Protein AF-A0A958JBW5-F1 (afdb_monomer_lite)

Secondary structure (DSSP, 8-state):
------------------------------TTHHHHHHHBTS--EE--SS-TTSHHHHHHHHHHHH-HHHHHHHHHH---SEEEEE--TTS--EEEEEETTTTEEEEEEEETTEEEEEEEEEPPHHHHHHHHHHHHHGGGSSSSTTSSS--------------------HHHHHHTTS--

Foldseek 3Di:
DDDDDDDDPDDDDDPDDDPPPPPVPPPPPPPCPVLLVVQEPPAWAFDDPVDCPDSQNVNLVVLLVLEVVSVVCCVVPPAAGTKHWYDDPPAFIWIWGHRLVVQWIWIWGDDPSYTDIDDGDGHDPVSSVVSVVNSVVVVVVVPPPPPDDDPDDDDDDDPDDDDPDPPDDVVVVVVVVVPD

Radius of gyration: 31.55 Å; chains: 1; bounding box: 123×56×62 Å

pLDDT: mean 79.8, std 17.66, range [46.41, 98.56]

Structure (mmCIF, N/CA/C/O backbone):
data_AF-A0A958JBW5-F1
#
_entry.id   AF-A0A958JBW5-F1
#
loop_
_atom_site.group_PDB
_atom_site.id
_atom_site.type_symbol
_atom_site.label_atom_id
_atom_site.label_alt_id
_atom_site.label_comp_id
_atom_site.label_asym_id
_atom_site.label_entity_id
_atom_site.label_seq_id
_atom_site.pdbx_PDB_ins_code
_atom_site.Cartn_x
_atom_site.Cartn_y
_atom_site.Cartn_z
_atom_site.occupancy
_atom_site.B_iso_or_equiv
_atom_site.auth_seq_id
_atom_site.auth_comp_id
_atom_site.auth_asym_id
_atom_site.auth_atom_id
_atom_site.pdbx_PDB_model_num
ATOM 1 N N . MET A 1 1 ? 62.680 -29.803 -23.300 1.00 54.91 1 MET A N 1
ATOM 2 C CA . MET A 1 1 ? 61.863 -28.978 -24.216 1.00 54.91 1 MET A CA 1
ATOM 3 C C . MET A 1 1 ? 61.474 -27.707 -23.456 1.00 54.91 1 MET A C 1
ATOM 5 O O . MET A 1 1 ? 60.750 -27.812 -22.479 1.00 54.91 1 MET A O 1
ATOM 9 N N . LYS A 1 2 ? 62.086 -26.550 -23.757 1.00 46.41 2 LYS A N 1
ATOM 10 C CA . LYS A 1 2 ? 61.931 -25.299 -22.979 1.00 46.41 2 LYS A CA 1
ATOM 11 C C . LYS A 1 2 ? 60.905 -24.385 -23.664 1.00 46.41 2 LYS A C 1
ATOM 13 O O . LYS A 1 2 ? 61.197 -23.859 -24.734 1.00 46.41 2 LYS A O 1
ATOM 18 N N . LEU A 1 3 ? 59.734 -24.196 -23.056 1.00 53.53 3 LEU A N 1
ATOM 19 C CA . LEU A 1 3 ? 58.706 -23.252 -23.511 1.00 53.53 3 LEU A CA 1
ATOM 20 C C . LEU A 1 3 ? 59.053 -21.838 -23.022 1.00 53.53 3 LEU A C 1
ATOM 22 O O . LEU A 1 3 ? 59.038 -21.565 -21.825 1.00 53.53 3 LEU A O 1
ATOM 26 N N . LYS A 1 4 ? 59.405 -20.943 -23.953 1.00 59.44 4 LYS A N 1
ATOM 27 C CA . LYS A 1 4 ? 59.606 -19.511 -23.689 1.00 59.44 4 LYS A CA 1
ATOM 28 C C . LYS A 1 4 ? 58.268 -18.782 -23.846 1.00 59.44 4 LYS A C 1
ATOM 30 O O . LYS A 1 4 ? 57.837 -18.549 -24.971 1.00 59.44 4 LYS A O 1
ATOM 35 N N . PHE A 1 5 ? 57.640 -18.400 -22.735 1.00 58.84 5 PHE A N 1
ATOM 36 C CA . PHE A 1 5 ? 56.523 -17.452 -22.730 1.00 58.84 5 PHE A CA 1
ATOM 37 C C . PHE A 1 5 ? 57.076 -16.038 -22.943 1.00 58.84 5 PHE A C 1
ATOM 39 O O . PHE A 1 5 ? 57.807 -15.513 -22.104 1.00 58.84 5 PHE A O 1
ATOM 46 N N . LYS A 1 6 ? 56.778 -15.433 -24.095 1.00 58.75 6 LYS A N 1
ATOM 47 C CA . LYS A 1 6 ? 57.037 -14.011 -24.342 1.00 58.75 6 LYS A CA 1
ATOM 48 C C . LYS A 1 6 ? 55.874 -13.214 -23.748 1.00 58.75 6 LYS A C 1
ATOM 50 O O . LYS A 1 6 ? 54.777 -13.255 -24.295 1.00 58.75 6 LYS A O 1
ATOM 55 N N . SER A 1 7 ? 56.120 -12.503 -22.647 1.00 54.28 7 SER A N 1
ATOM 56 C CA . SER A 1 7 ? 55.223 -11.454 -22.151 1.00 54.28 7 SER A CA 1
ATOM 57 C C . SER A 1 7 ? 55.087 -10.365 -23.210 1.00 54.28 7 SER A C 1
ATOM 59 O O . SER A 1 7 ? 56.045 -9.642 -23.480 1.00 54.28 7 SER A O 1
ATOM 61 N N . PHE A 1 8 ? 53.903 -10.243 -23.804 1.00 59.06 8 PHE A N 1
ATOM 62 C CA . PHE A 1 8 ? 53.520 -9.059 -24.562 1.00 59.06 8 PHE A CA 1
ATOM 63 C C . PHE A 1 8 ? 52.922 -8.046 -23.588 1.00 59.06 8 PHE A C 1
ATOM 65 O O . PHE A 1 8 ? 51.779 -8.151 -23.158 1.00 59.06 8 PHE A O 1
ATOM 72 N N . LEU A 1 9 ? 53.768 -7.096 -23.203 1.00 56.81 9 LEU A N 1
ATOM 73 C CA . LEU A 1 9 ? 53.433 -5.911 -22.433 1.00 56.81 9 LEU A CA 1
ATOM 74 C C . LEU A 1 9 ? 52.812 -4.896 -23.408 1.00 56.81 9 LEU A C 1
ATOM 76 O O . LEU A 1 9 ? 53.531 -4.176 -24.098 1.00 56.81 9 LEU A O 1
ATOM 80 N N . THR A 1 10 ? 51.489 -4.882 -23.546 1.00 66.94 10 THR A N 1
ATOM 81 C CA . THR A 1 10 ? 50.796 -3.836 -24.314 1.00 66.94 10 THR A CA 1
ATOM 82 C C . THR A 1 10 ? 50.635 -2.584 -23.451 1.00 66.94 10 THR A C 1
ATOM 84 O O . THR A 1 10 ? 50.063 -2.685 -22.363 1.00 66.94 10 THR A O 1
ATOM 87 N N . PRO A 1 11 ? 51.123 -1.410 -23.896 1.00 59.97 11 PRO A N 1
ATOM 88 C CA . PRO A 1 11 ? 50.956 -0.174 -23.156 1.00 59.97 11 PRO A CA 1
ATOM 89 C C . PRO A 1 11 ? 49.497 0.286 -23.173 1.00 59.97 11 PRO A C 1
ATOM 91 O O . PRO A 1 11 ? 48.836 0.348 -24.209 1.00 59.97 11 PRO A O 1
ATOM 94 N N . LEU A 1 12 ? 49.054 0.626 -21.969 1.00 56.66 12 LEU A N 1
ATOM 95 C CA . LEU A 1 12 ? 47.909 1.450 -21.623 1.00 56.66 12 LEU A CA 1
ATOM 96 C C . LEU A 1 12 ? 47.858 2.696 -22.531 1.00 56.66 12 LEU A C 1
ATOM 98 O O . LEU A 1 12 ? 48.711 3.575 -22.419 1.00 56.66 12 LEU A O 1
ATOM 102 N N . ILE A 1 13 ? 46.858 2.798 -23.407 1.00 61.09 13 ILE A N 1
ATOM 103 C CA . ILE A 1 13 ? 46.500 4.070 -24.044 1.00 61.09 13 ILE A CA 1
ATOM 104 C C . ILE A 1 13 ? 45.198 4.544 -23.398 1.00 61.09 13 ILE A C 1
ATOM 106 O O . ILE A 1 13 ? 44.103 4.102 -23.735 1.00 61.09 13 ILE A O 1
ATOM 110 N N . PHE A 1 14 ? 45.366 5.434 -22.418 1.00 56.59 14 PHE A N 1
ATOM 111 C CA . PHE A 1 14 ? 44.334 6.322 -21.897 1.00 56.59 14 PHE A CA 1
ATOM 112 C C . PHE A 1 14 ? 43.914 7.281 -23.020 1.00 56.59 14 PHE A C 1
ATOM 114 O O . PHE A 1 14 ? 44.632 8.231 -23.324 1.00 56.59 14 PHE A O 1
ATOM 121 N N . ILE A 1 15 ? 42.748 7.056 -23.624 1.00 65.38 15 ILE A N 1
ATOM 122 C CA . ILE A 1 15 ? 42.020 8.113 -24.335 1.00 65.38 15 ILE A CA 1
ATOM 123 C C . ILE A 1 15 ? 40.894 8.557 -23.410 1.00 65.38 15 ILE A C 1
ATOM 125 O O . ILE A 1 15 ? 39.786 8.033 -23.411 1.00 65.38 15 ILE A O 1
ATOM 129 N N . SER A 1 16 ? 41.237 9.518 -22.561 1.00 66.62 16 SER A N 1
ATOM 130 C CA . SER A 1 16 ? 40.304 10.370 -21.843 1.00 66.62 16 SER A CA 1
ATOM 131 C C . SER A 1 16 ? 39.907 11.519 -22.770 1.00 66.62 16 SER A C 1
ATOM 133 O O . SER A 1 16 ? 40.630 12.512 -22.853 1.00 66.62 16 SER A O 1
ATOM 135 N N . LEU A 1 17 ? 38.777 11.394 -23.473 1.00 58.41 17 LEU A N 1
ATOM 136 C CA . LEU A 1 17 ? 38.099 12.548 -24.063 1.00 58.41 17 LEU A CA 1
ATOM 137 C C . LEU A 1 17 ? 36.720 12.706 -23.430 1.00 58.41 17 LEU A C 1
ATOM 139 O O . LEU A 1 17 ? 35.855 11.835 -23.498 1.00 58.41 17 LEU A O 1
ATOM 143 N N . ALA A 1 18 ? 36.592 13.851 -22.776 1.00 60.03 18 ALA A N 1
ATOM 144 C CA . ALA A 1 18 ? 35.437 14.350 -22.076 1.00 60.03 18 ALA A CA 1
ATOM 145 C C . ALA A 1 18 ? 34.218 14.494 -22.995 1.00 60.03 18 ALA A C 1
ATOM 147 O O . ALA A 1 18 ? 34.224 15.296 -23.922 1.00 60.03 18 ALA A O 1
ATOM 148 N N . PHE A 1 19 ? 33.132 13.827 -22.621 1.00 53.81 19 PHE A N 1
ATOM 149 C CA . PHE A 1 19 ? 31.793 14.391 -22.740 1.00 53.81 19 PHE A CA 1
ATOM 150 C C . PHE A 1 19 ? 31.155 14.319 -21.360 1.00 53.81 19 PHE A C 1
ATOM 152 O O . PHE A 1 19 ? 30.298 13.489 -21.074 1.00 53.81 19 PHE A O 1
ATOM 159 N N . SER A 1 20 ? 31.621 15.209 -20.481 1.00 56.38 20 SER A N 1
ATOM 160 C CA . SER A 1 20 ? 30.919 15.555 -19.247 1.00 56.38 20 SER A CA 1
ATOM 161 C C . SER A 1 20 ? 29.698 16.404 -19.614 1.00 56.38 20 SER A C 1
ATOM 163 O O . SER A 1 20 ? 29.588 17.570 -19.251 1.00 56.38 20 SER A O 1
ATOM 165 N N . SER A 1 21 ? 28.772 15.823 -20.377 1.00 49.22 21 SER A N 1
ATOM 166 C CA . SER A 1 21 ? 27.389 16.273 -20.386 1.00 49.22 21 SER A CA 1
ATOM 167 C C . SER A 1 21 ? 26.792 15.782 -19.077 1.00 49.22 21 SER A C 1
ATOM 169 O O . SER A 1 21 ? 26.107 14.764 -19.031 1.00 49.22 21 SER A O 1
ATOM 171 N N . CYS A 1 22 ? 27.084 16.506 -17.995 1.00 51.97 22 CYS A N 1
ATOM 172 C CA . CYS A 1 22 ? 26.227 16.501 -16.823 1.00 51.97 22 CYS A CA 1
ATOM 173 C C . CYS A 1 22 ? 24.894 17.088 -17.286 1.00 51.97 22 CYS A C 1
ATOM 175 O O . CYS A 1 22 ?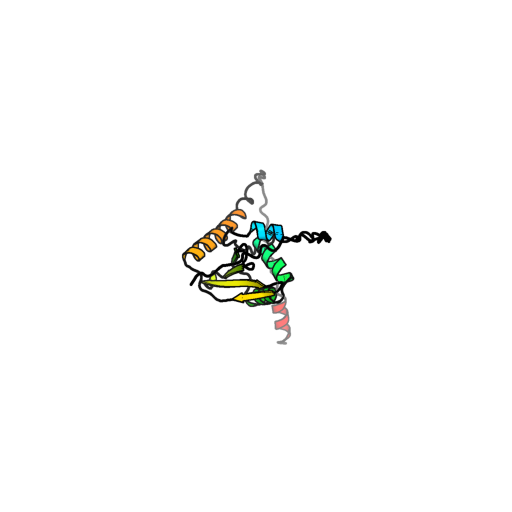 24.635 18.280 -17.143 1.00 51.97 22 CYS A O 1
ATOM 177 N N . SER A 1 23 ? 24.074 16.253 -17.922 1.00 51.84 23 SER A N 1
ATOM 178 C CA . SER A 1 23 ? 22.646 16.479 -17.956 1.00 51.84 23 SER A CA 1
ATOM 179 C C . SER A 1 23 ? 22.251 16.406 -16.490 1.00 51.84 23 SER A C 1
ATOM 181 O O . SER A 1 23 ? 22.160 15.325 -15.910 1.00 51.84 23 SER A O 1
ATOM 183 N N . VAL A 1 24 ? 22.177 17.574 -15.850 1.00 55.00 24 VAL A N 1
ATOM 184 C CA . VAL A 1 24 ? 21.449 17.739 -14.601 1.00 55.00 24 VAL A CA 1
ATOM 185 C C . VAL A 1 24 ? 20.029 17.373 -14.983 1.00 55.00 24 VAL A C 1
ATOM 187 O O . VAL A 1 24 ? 19.263 18.195 -15.480 1.00 55.00 24 VAL A O 1
ATOM 190 N N . SER A 1 25 ? 19.735 16.079 -14.887 1.00 53.06 25 SER A N 1
ATOM 191 C CA . SER A 1 25 ? 18.382 15.583 -14.901 1.00 53.06 25 SER A CA 1
ATOM 192 C C . SER A 1 25 ? 17.733 16.316 -13.747 1.00 53.06 25 SER A C 1
ATOM 194 O O . SER A 1 25 ? 18.030 16.033 -12.586 1.00 53.06 25 SER A O 1
ATOM 196 N N . ASN A 1 26 ? 16.915 17.314 -14.071 1.00 49.69 26 ASN A N 1
ATOM 197 C CA . ASN A 1 26 ? 15.936 17.853 -13.152 1.00 49.69 26 ASN A CA 1
ATOM 198 C C . ASN A 1 26 ? 14.969 16.699 -12.882 1.00 49.69 26 ASN A C 1
ATOM 200 O O . ASN A 1 26 ? 13.896 16.628 -13.471 1.00 49.69 26 ASN A O 1
ATOM 204 N N . SER A 1 27 ? 15.386 15.734 -12.058 1.00 56.97 27 SER A N 1
ATOM 205 C CA . SER A 1 27 ? 14.450 14.849 -11.399 1.00 56.97 27 SER A CA 1
ATOM 206 C C . SER A 1 27 ? 13.638 15.785 -10.529 1.00 56.97 27 SER A C 1
ATOM 208 O O . SER A 1 27 ? 14.122 16.238 -9.486 1.00 56.97 27 SER A O 1
ATOM 210 N N . GLU A 1 28 ? 12.464 16.173 -11.022 1.00 62.75 28 GLU A N 1
ATOM 211 C CA . GLU A 1 28 ? 11.493 16.868 -10.201 1.00 62.75 28 GLU A CA 1
ATOM 212 C C . GLU A 1 28 ? 11.395 16.081 -8.894 1.00 62.75 28 GLU A C 1
ATOM 214 O O . GLU A 1 28 ? 11.244 14.853 -8.941 1.00 62.75 28 GLU A O 1
ATOM 219 N N . PRO A 1 29 ? 11.611 16.736 -7.741 1.00 60.62 29 PRO A N 1
ATOM 220 C CA . PRO A 1 29 ? 11.600 16.053 -6.465 1.00 60.62 29 PRO A CA 1
ATOM 221 C C . PRO A 1 29 ? 10.257 15.351 -6.358 1.00 60.62 29 PRO A C 1
ATOM 223 O O . PRO A 1 29 ? 9.223 16.009 -6.276 1.00 60.62 29 PRO A O 1
ATOM 226 N N . ASN A 1 30 ? 10.276 14.018 -6.440 1.00 65.38 30 ASN A N 1
ATOM 227 C CA . ASN A 1 30 ? 9.062 13.226 -6.402 1.00 65.38 30 ASN A CA 1
ATOM 228 C C . ASN A 1 30 ? 8.399 13.529 -5.054 1.00 65.38 30 ASN A C 1
ATOM 230 O O . ASN A 1 30 ? 8.941 13.124 -4.025 1.00 65.38 30 ASN A O 1
ATOM 234 N N . PRO A 1 31 ? 7.247 14.221 -5.015 1.00 64.12 31 PRO A N 1
ATOM 235 C CA . PRO A 1 31 ? 6.627 14.619 -3.753 1.00 64.12 31 PRO A CA 1
ATOM 236 C C . PRO A 1 31 ? 6.190 13.404 -2.913 1.00 64.12 31 PRO A C 1
ATOM 238 O O . PRO A 1 31 ? 5.783 13.562 -1.760 1.00 64.12 31 PRO A O 1
ATOM 241 N N . ASN A 1 32 ? 6.275 12.189 -3.475 1.00 67.38 32 ASN A N 1
ATOM 242 C CA . ASN A 1 32 ? 6.005 10.932 -2.789 1.00 67.38 32 ASN A CA 1
ATOM 243 C C . ASN A 1 32 ? 7.229 10.306 -2.115 1.00 67.38 32 ASN A C 1
ATOM 245 O O . ASN A 1 32 ? 7.013 9.447 -1.259 1.00 67.38 32 ASN A O 1
ATOM 249 N N . SER A 1 33 ? 8.467 10.709 -2.441 1.00 74.00 33 SER A N 1
ATOM 250 C CA . SER A 1 33 ? 9.658 10.098 -1.824 1.00 74.00 33 SER A CA 1
ATOM 251 C C . SER A 1 33 ? 9.585 10.216 -0.304 1.00 74.00 33 SER A C 1
ATOM 253 O O . SER A 1 33 ? 9.655 9.218 0.399 1.00 74.00 33 SER A O 1
ATOM 255 N N . GLY A 1 34 ? 9.222 11.397 0.202 1.00 88.31 34 GLY A N 1
ATOM 256 C CA . GLY A 1 34 ? 9.107 11.628 1.639 1.00 88.31 34 GLY A CA 1
ATOM 257 C C . GLY A 1 34 ? 8.026 10.809 2.359 1.00 88.31 34 GLY A C 1
ATOM 258 O O . GLY A 1 34 ? 8.129 10.650 3.571 1.00 88.31 34 GLY A O 1
ATOM 259 N N . LEU A 1 35 ? 6.985 10.306 1.679 1.00 91.06 35 LEU A N 1
ATOM 260 C CA . LEU A 1 35 ? 5.994 9.411 2.304 1.00 91.06 35 LEU A CA 1
ATOM 261 C C . LEU A 1 35 ? 6.481 7.964 2.308 1.00 91.06 35 LEU A C 1
ATOM 263 O O . LEU A 1 35 ? 6.386 7.293 3.334 1.00 91.06 35 LEU A O 1
ATOM 267 N N . ILE A 1 36 ? 7.014 7.506 1.175 1.00 93.44 36 ILE A N 1
ATOM 268 C CA . ILE A 1 36 ? 7.555 6.153 1.033 1.00 93.44 36 ILE A CA 1
ATOM 269 C C . ILE A 1 36 ? 8.728 5.966 1.998 1.00 93.44 36 ILE A C 1
ATOM 271 O O . ILE A 1 36 ? 8.714 5.017 2.774 1.00 93.44 36 ILE A O 1
ATOM 275 N N . ASP A 1 37 ? 9.660 6.920 2.049 1.00 91.81 37 ASP A N 1
ATOM 276 C CA . ASP A 1 37 ? 10.820 6.900 2.949 1.00 91.81 37 ASP A CA 1
ATOM 277 C C . ASP A 1 37 ? 10.415 6.838 4.427 1.00 91.81 37 ASP A C 1
ATOM 279 O O . ASP A 1 37 ? 11.096 6.214 5.238 1.00 91.81 37 ASP A O 1
ATOM 283 N N . LYS A 1 38 ? 9.290 7.469 4.790 1.00 92.56 38 LYS A N 1
ATOM 284 C CA . LYS A 1 38 ? 8.762 7.431 6.160 1.00 92.56 38 LYS A CA 1
ATOM 285 C C . LYS A 1 38 ? 8.136 6.089 6.506 1.00 92.56 38 LYS A C 1
ATOM 287 O O . LYS A 1 38 ? 8.254 5.670 7.647 1.00 92.56 38 LYS A O 1
ATOM 292 N N . LEU A 1 39 ? 7.443 5.452 5.565 1.00 94.56 39 LEU A N 1
ATOM 293 C CA . LEU A 1 39 ? 6.709 4.205 5.804 1.00 94.56 39 LEU A CA 1
ATOM 294 C C . LEU A 1 39 ? 7.581 2.959 5.618 1.00 94.56 39 LEU A C 1
ATOM 296 O O . LEU A 1 39 ? 7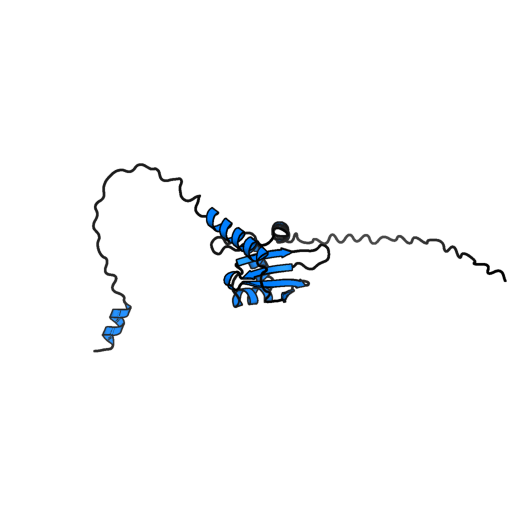.316 1.917 6.219 1.00 94.56 39 LEU A O 1
ATOM 300 N N . LYS A 1 40 ? 8.630 3.063 4.803 1.00 94.94 40 LYS A N 1
ATOM 301 C CA . LYS A 1 40 ? 9.568 1.981 4.523 1.00 94.94 40 LYS A CA 1
ATOM 302 C C . LYS A 1 40 ? 10.188 1.449 5.812 1.00 94.94 40 LYS A C 1
ATOM 304 O O . LYS A 1 40 ? 10.762 2.192 6.604 1.00 94.94 40 LYS A O 1
ATOM 309 N N . GLY A 1 41 ? 10.097 0.135 6.006 1.00 92.75 41 GLY A N 1
ATOM 310 C CA . GLY A 1 41 ? 10.728 -0.553 7.135 1.00 92.75 41 GLY A CA 1
ATOM 311 C C . GLY A 1 41 ? 10.075 -0.317 8.503 1.00 92.75 41 GLY A C 1
ATOM 312 O O . GLY A 1 41 ? 10.567 -0.851 9.494 1.00 92.75 41 GLY A O 1
ATOM 313 N N . GLN A 1 42 ? 8.959 0.417 8.589 1.00 94.25 42 GLN A N 1
ATOM 314 C CA . GLN A 1 42 ? 8.201 0.546 9.844 1.00 94.25 42 GLN A CA 1
ATOM 315 C C . GLN A 1 42 ? 7.433 -0.736 10.207 1.00 94.25 42 GLN A C 1
ATOM 317 O O . GLN A 1 42 ? 7.031 -0.945 11.353 1.00 94.25 42 GLN A O 1
ATOM 322 N N . GLY A 1 43 ? 7.271 -1.639 9.243 1.00 95.00 43 GLY A N 1
ATOM 323 C CA . GLY A 1 43 ? 6.373 -2.776 9.348 1.00 95.00 43 GLY A CA 1
ATOM 324 C C . GLY A 1 43 ? 4.956 -2.418 8.896 1.00 95.00 43 GLY A C 1
ATOM 325 O O . GLY A 1 43 ? 4.768 -1.434 8.177 1.00 95.00 43 GLY A O 1
ATOM 326 N N . PRO A 1 44 ? 3.945 -3.203 9.301 1.00 96.12 44 PRO A N 1
ATOM 327 C CA . PRO A 1 44 ? 2.561 -2.909 8.958 1.00 96.12 44 PRO A CA 1
ATOM 328 C C . PRO A 1 44 ? 2.051 -1.636 9.638 1.00 96.12 44 PRO A C 1
ATOM 330 O O . PRO A 1 44 ? 1.996 -1.558 10.860 1.00 96.12 44 PRO A O 1
ATOM 333 N N . VAL A 1 45 ? 1.615 -0.670 8.838 1.00 95.81 45 VAL A N 1
ATOM 334 C CA . VAL A 1 45 ? 1.020 0.599 9.256 1.00 95.81 45 VAL A CA 1
ATOM 335 C C . VAL A 1 45 ? -0.472 0.568 8.943 1.00 95.81 45 VAL A C 1
ATOM 337 O O . VAL A 1 45 ? -0.880 0.339 7.802 1.00 95.81 45 VAL A O 1
ATOM 340 N N . ALA A 1 46 ? -1.301 0.780 9.964 1.00 96.06 46 ALA A N 1
ATOM 341 C CA . ALA A 1 46 ? -2.753 0.716 9.832 1.00 96.06 46 ALA A CA 1
ATOM 342 C C . ALA A 1 46 ? -3.307 1.814 8.911 1.00 96.06 46 ALA A C 1
ATOM 344 O O . ALA A 1 46 ? -2.784 2.930 8.876 1.00 96.06 46 ALA A O 1
ATOM 345 N N . LEU A 1 47 ? -4.389 1.501 8.198 1.00 95.38 47 LEU A N 1
ATOM 346 C CA . LEU A 1 47 ? -5.233 2.493 7.535 1.00 95.38 47 LEU A CA 1
ATOM 347 C C . LEU A 1 47 ? -6.337 2.949 8.498 1.00 95.38 47 LEU A C 1
ATOM 349 O O . LEU A 1 47 ? -6.764 2.192 9.372 1.00 95.38 47 LEU A O 1
ATOM 353 N N . SER A 1 48 ? -6.809 4.184 8.341 1.00 93.06 48 SER A N 1
ATOM 354 C CA . SER A 1 48 ? -7.877 4.750 9.170 1.00 93.06 48 SER A CA 1
ATOM 355 C C . SER A 1 48 ? -9.025 5.223 8.298 1.00 93.06 48 SER A C 1
ATOM 357 O O . SER A 1 48 ? -8.833 6.056 7.422 1.00 93.06 48 SER A O 1
ATOM 359 N N . ALA A 1 49 ? -10.234 4.729 8.553 1.00 90.69 49 ALA A N 1
ATOM 360 C CA . ALA A 1 49 ? -11.432 5.267 7.909 1.00 90.69 49 ALA A CA 1
ATOM 361 C C . ALA A 1 49 ? -11.784 6.671 8.438 1.00 90.69 49 ALA A C 1
ATOM 363 O O . ALA A 1 49 ? -12.381 7.466 7.720 1.00 90.69 49 ALA A O 1
ATOM 364 N N . ASP A 1 50 ? -11.375 6.977 9.673 1.00 92.38 50 ASP A N 1
ATOM 365 C CA . ASP A 1 50 ? -11.765 8.196 10.387 1.00 92.38 50 ASP A CA 1
ATOM 366 C C . ASP A 1 50 ? -10.779 9.354 10.166 1.00 92.38 50 ASP A C 1
ATOM 368 O O . ASP A 1 50 ? -11.120 10.515 10.378 1.00 92.38 50 ASP A O 1
ATOM 372 N N . ASN A 1 51 ? -9.543 9.054 9.750 1.00 91.25 51 ASN A N 1
ATOM 373 C CA . ASN A 1 51 ? -8.505 10.056 9.517 1.00 91.25 51 ASN A CA 1
ATOM 374 C C . ASN A 1 51 ? -7.840 9.857 8.142 1.00 91.25 51 ASN A C 1
ATOM 376 O O . ASN A 1 51 ? -6.924 9.037 8.027 1.00 91.25 51 ASN A O 1
ATOM 380 N N . PRO A 1 52 ? -8.243 10.621 7.106 1.00 91.38 52 PRO A N 1
ATOM 381 C CA . PRO A 1 52 ? -7.680 10.490 5.763 1.00 91.38 52 PRO A CA 1
ATOM 382 C C . PRO A 1 52 ? -6.229 10.980 5.659 1.00 91.38 52 PRO A C 1
ATOM 384 O O . PRO A 1 52 ? -5.524 10.600 4.731 1.00 91.38 52 PRO A O 1
ATOM 387 N N . PHE A 1 53 ? -5.753 11.787 6.613 1.00 91.94 53 PHE A N 1
ATOM 388 C CA . PHE A 1 53 ? -4.437 12.431 6.547 1.00 91.94 53 PHE A CA 1
ATOM 389 C C . PHE A 1 53 ? -3.291 11.571 7.086 1.00 91.94 53 PHE A C 1
ATOM 391 O O . PHE A 1 53 ? -2.148 12.032 7.141 1.00 91.94 53 PHE A O 1
ATOM 398 N N . ILE A 1 54 ? -3.560 10.330 7.494 1.00 93.38 54 ILE A N 1
ATOM 399 C CA . ILE A 1 54 ? -2.485 9.429 7.901 1.00 93.38 54 ILE A CA 1
ATOM 400 C C . ILE A 1 54 ? -1.650 9.008 6.686 1.00 93.38 54 ILE A C 1
ATOM 402 O O . ILE A 1 54 ? -2.159 8.841 5.578 1.00 93.38 54 ILE A O 1
ATOM 406 N N . ALA A 1 55 ? -0.347 8.822 6.897 1.00 94.31 55 ALA A N 1
ATOM 407 C CA . ALA A 1 55 ? 0.600 8.583 5.809 1.00 94.31 55 ALA A CA 1
ATOM 408 C C . ALA A 1 55 ? 0.250 7.347 4.958 1.00 94.31 55 ALA A C 1
ATOM 410 O O . ALA A 1 55 ? 0.423 7.384 3.742 1.00 94.31 55 ALA A O 1
ATOM 411 N N . SER A 1 56 ? -0.267 6.279 5.575 1.00 96.00 56 SER A N 1
ATOM 412 C CA . SER A 1 56 ? -0.695 5.055 4.886 1.00 96.00 56 SER A CA 1
ATOM 413 C C . SER A 1 56 ? -1.888 5.288 3.954 1.00 96.00 56 SER A C 1
ATOM 415 O O . SER A 1 56 ? -1.855 4.842 2.810 1.00 96.00 56 SER A O 1
ATOM 417 N N . ASN A 1 57 ? -2.902 6.036 4.401 1.00 96.38 57 ASN A N 1
ATOM 418 C CA . ASN A 1 57 ? -4.042 6.427 3.570 1.00 96.38 57 ASN A CA 1
ATOM 419 C C . ASN A 1 57 ? -3.591 7.267 2.375 1.00 96.38 57 ASN A C 1
ATOM 421 O O . ASN A 1 57 ? -3.910 6.927 1.239 1.00 96.38 57 ASN A O 1
ATOM 425 N N . LEU A 1 58 ? -2.801 8.316 2.631 1.00 96.00 58 LEU A N 1
ATOM 426 C CA . LEU A 1 58 ? -2.294 9.204 1.584 1.00 96.00 58 LEU A CA 1
ATOM 427 C C . LEU A 1 58 ? -1.428 8.452 0.567 1.00 96.00 58 LEU A C 1
ATOM 429 O O . LEU A 1 58 ? -1.465 8.764 -0.621 1.00 96.00 58 LEU A O 1
ATOM 433 N N . LEU A 1 59 ? -0.644 7.462 1.009 1.00 96.19 59 LEU A N 1
ATOM 434 C CA . LEU A 1 59 ? 0.146 6.632 0.103 1.00 96.19 59 LEU A CA 1
ATOM 435 C C . LEU A 1 59 ? -0.756 5.773 -0.795 1.00 96.19 59 LEU A C 1
ATOM 437 O O . LEU A 1 59 ? -0.563 5.767 -2.010 1.00 96.19 59 LEU A O 1
ATOM 441 N N . VAL A 1 60 ? -1.739 5.074 -0.218 1.00 96.69 60 VAL A N 1
ATOM 442 C CA . VAL A 1 60 ? -2.658 4.211 -0.982 1.00 96.69 60 VAL A CA 1
ATOM 443 C C . VAL A 1 60 ? -3.490 5.022 -1.963 1.00 96.69 60 VAL A C 1
ATOM 445 O O . VAL A 1 60 ? -3.632 4.608 -3.111 1.00 96.69 60 VAL A O 1
ATOM 448 N N . GLU A 1 61 ? -4.002 6.177 -1.544 1.00 96.06 61 GLU A N 1
ATOM 449 C CA . GLU A 1 61 ? -4.758 7.087 -2.403 1.00 96.06 61 GLU A CA 1
ATOM 450 C C . G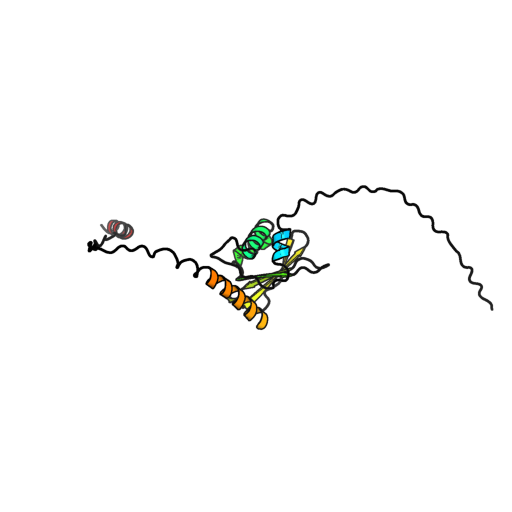LU A 1 61 ? -3.914 7.525 -3.604 1.00 96.06 61 GLU A C 1
ATOM 452 O O . GLU A 1 61 ? -4.292 7.271 -4.747 1.00 96.06 61 GLU A O 1
ATOM 457 N N . ARG A 1 62 ? -2.715 8.069 -3.364 1.00 94.62 62 ARG A N 1
ATOM 458 C CA . ARG A 1 62 ? -1.835 8.563 -4.434 1.00 94.62 62 ARG A CA 1
ATOM 459 C C . ARG A 1 62 ? -1.380 7.473 -5.394 1.00 94.62 62 ARG A C 1
ATOM 461 O O . ARG A 1 62 ? -1.337 7.699 -6.600 1.00 94.62 62 ARG A O 1
ATOM 468 N N . GLU A 1 63 ? -0.996 6.301 -4.892 1.00 95.25 63 GLU A N 1
ATOM 469 C CA . GLU A 1 63 ? -0.587 5.209 -5.781 1.00 95.25 63 GLU A CA 1
ATOM 470 C C . GLU A 1 63 ? -1.792 4.639 -6.548 1.00 95.25 63 GLU A C 1
ATOM 472 O O . GLU A 1 63 ? -1.635 4.211 -7.691 1.00 95.25 63 GLU A O 1
ATOM 477 N N . SER A 1 64 ? -3.003 4.691 -5.977 1.00 96.06 64 SER A N 1
ATOM 478 C CA . SER A 1 64 ? -4.236 4.322 -6.686 1.00 96.06 64 SER A CA 1
ATOM 479 C C . SER A 1 64 ? -4.593 5.339 -7.771 1.00 96.06 64 SER A C 1
ATOM 481 O O . SER A 1 64 ? -5.041 4.959 -8.846 1.00 96.06 64 SER A O 1
ATOM 483 N N . GLU A 1 65 ? -4.367 6.633 -7.550 1.00 95.38 65 GLU A N 1
ATOM 484 C CA . GLU A 1 65 ? -4.550 7.651 -8.594 1.00 95.38 65 GLU A CA 1
ATOM 485 C C . GLU A 1 65 ? -3.591 7.454 -9.771 1.00 95.38 65 GLU A C 1
ATOM 487 O O . GLU A 1 65 ? -3.972 7.672 -10.920 1.00 95.38 65 GLU A O 1
ATOM 492 N N . LYS A 1 66 ? -2.363 7.005 -9.491 1.00 94.12 66 LYS A N 1
ATOM 493 C CA . LYS A 1 66 ? -1.335 6.749 -10.508 1.00 94.12 66 LYS A CA 1
ATOM 494 C C . LYS A 1 66 ? -1.526 5.434 -11.258 1.00 94.12 66 LYS A C 1
ATOM 496 O O . LYS A 1 66 ? -1.027 5.305 -12.371 1.00 94.12 66 LYS A O 1
ATOM 501 N N . SER A 1 67 ? -2.209 4.456 -10.665 1.00 95.69 67 SER A N 1
ATOM 502 C CA . SER A 1 67 ? -2.334 3.117 -11.235 1.00 95.69 67 SER A CA 1
ATOM 503 C C . SER A 1 67 ? -3.773 2.627 -11.271 1.00 95.69 67 SER A C 1
ATOM 505 O O . SER A 1 67 ? -4.370 2.295 -10.245 1.00 95.69 67 SER A O 1
ATOM 507 N N . GLU A 1 68 ? -4.300 2.463 -12.485 1.00 96.25 68 GLU A N 1
ATOM 508 C CA . GLU A 1 68 ? -5.627 1.884 -12.713 1.00 96.25 68 GLU A CA 1
ATOM 509 C C . GLU A 1 68 ? -5.756 0.466 -12.140 1.00 96.25 68 GLU A C 1
ATOM 511 O O . GLU A 1 68 ? -6.824 0.094 -11.655 1.00 96.25 68 GLU A O 1
ATOM 516 N N . VAL A 1 69 ? -4.663 -0.306 -12.141 1.00 97.00 69 VAL A N 1
ATOM 517 C CA . VAL A 1 69 ? -4.620 -1.662 -11.576 1.00 97.00 69 VAL A CA 1
ATOM 518 C C . VAL A 1 69 ? -4.833 -1.618 -10.065 1.00 97.00 69 VAL A C 1
ATOM 520 O O . VAL A 1 69 ? -5.701 -2.323 -9.546 1.00 97.00 69 VAL A O 1
ATOM 523 N N . LEU A 1 70 ? -4.090 -0.760 -9.359 1.00 97.06 70 LEU A N 1
ATOM 524 C CA . LEU A 1 70 ? -4.227 -0.622 -7.909 1.00 97.06 70 LEU A CA 1
ATOM 525 C C . LEU A 1 70 ? -5.602 -0.055 -7.537 1.00 97.06 70 LEU A C 1
ATOM 527 O O . LEU A 1 70 ? -6.276 -0.599 -6.664 1.00 97.06 70 LEU A O 1
ATOM 531 N N . LYS A 1 71 ? -6.068 0.967 -8.266 1.00 97.62 71 LYS A N 1
ATOM 532 C CA . LYS A 1 71 ? -7.409 1.544 -8.100 1.00 97.62 71 LYS A CA 1
ATOM 533 C C . LYS A 1 71 ? -8.509 0.507 -8.285 1.00 97.62 71 LYS A C 1
ATOM 535 O O . LYS A 1 71 ? -9.406 0.401 -7.452 1.00 97.62 71 LYS A O 1
ATOM 540 N N . GLY A 1 72 ? -8.445 -0.267 -9.367 1.00 98.00 72 GLY A N 1
ATOM 541 C CA . GLY A 1 72 ? -9.401 -1.331 -9.657 1.00 98.00 72 GLY A CA 1
ATOM 542 C C . GLY A 1 72 ? -9.406 -2.397 -8.566 1.00 98.00 72 GLY A C 1
ATOM 543 O O . GLY A 1 72 ? -10.474 -2.813 -8.118 1.00 98.00 72 GLY A O 1
ATOM 544 N N . PHE A 1 73 ? -8.224 -2.780 -8.079 1.00 98.00 73 PHE A N 1
ATOM 545 C CA . PHE A 1 73 ? -8.100 -3.736 -6.986 1.00 98.00 73 PHE A CA 1
ATOM 546 C C . PHE A 1 73 ? -8.723 -3.218 -5.686 1.00 98.00 73 PHE A C 1
ATOM 548 O O . PHE A 1 73 ? -9.543 -3.917 -5.093 1.00 98.00 73 PHE A O 1
ATOM 555 N N . VAL A 1 74 ? -8.388 -1.995 -5.261 1.00 97.25 74 VAL A N 1
ATOM 556 C CA . VAL A 1 74 ? -8.947 -1.380 -4.044 1.00 97.25 74 VAL A CA 1
ATOM 557 C C . VAL A 1 74 ? -10.464 -1.225 -4.158 1.00 97.25 74 VAL A C 1
ATOM 559 O O . VAL A 1 74 ? -11.179 -1.563 -3.218 1.00 97.25 74 VAL A O 1
ATOM 562 N N . ASN A 1 75 ? -10.977 -0.807 -5.318 1.00 97.56 75 ASN A N 1
ATOM 563 C CA . ASN A 1 75 ? -12.418 -0.689 -5.553 1.00 97.56 75 ASN A CA 1
ATOM 564 C C . ASN A 1 75 ? -13.142 -2.040 -5.490 1.00 97.56 75 ASN A C 1
ATOM 566 O O . ASN A 1 75 ? -14.272 -2.114 -5.014 1.00 97.56 75 ASN A O 1
ATOM 570 N N . HIS A 1 76 ? -12.508 -3.111 -5.973 1.00 98.06 76 HIS A N 1
ATOM 571 C CA . HIS A 1 76 ? -13.101 -4.445 -5.973 1.00 98.06 76 HIS A CA 1
ATOM 572 C C . HIS A 1 76 ? -13.001 -5.140 -4.606 1.00 98.06 76 HIS A C 1
ATOM 574 O O . HIS A 1 76 ? -13.952 -5.786 -4.165 1.00 98.06 76 HIS A O 1
ATOM 580 N N . ARG A 1 77 ? -11.847 -5.043 -3.932 1.00 97.56 77 ARG A N 1
ATOM 581 C CA . ARG A 1 77 ? -11.563 -5.779 -2.688 1.00 97.56 77 ARG A CA 1
ATOM 582 C C . ARG A 1 77 ? -11.914 -4.998 -1.422 1.00 97.56 77 ARG A C 1
ATOM 584 O O . ARG A 1 77 ? -12.149 -5.626 -0.388 1.00 97.56 77 ARG A O 1
ATOM 591 N N . GLY A 1 78 ? -11.964 -3.673 -1.513 1.00 96.62 78 GLY A N 1
ATOM 592 C CA . GLY A 1 78 ? -12.031 -2.747 -0.387 1.00 96.62 78 GLY A CA 1
ATOM 593 C C . GLY A 1 78 ? -10.644 -2.306 0.091 1.00 96.62 78 GLY A C 1
ATOM 594 O O . GLY A 1 78 ? -9.616 -2.869 -0.303 1.00 96.62 78 GLY A O 1
ATOM 595 N N . LEU A 1 79 ? -10.620 -1.302 0.970 1.00 96.38 79 LEU A N 1
ATOM 596 C CA . LEU A 1 79 ? -9.389 -0.823 1.600 1.00 96.38 79 LEU A CA 1
ATOM 597 C C . LEU A 1 79 ? -8.790 -1.903 2.520 1.00 96.38 79 LEU A C 1
ATOM 599 O O . LEU A 1 79 ? -9.537 -2.564 3.250 1.00 96.38 79 LEU A O 1
ATOM 603 N N . PRO A 1 80 ? -7.461 -2.100 2.505 1.00 97.25 80 PRO A N 1
ATOM 604 C CA . PRO A 1 80 ? -6.805 -2.987 3.455 1.00 97.25 80 PRO A CA 1
ATOM 605 C C . PRO A 1 80 ? -6.855 -2.399 4.872 1.00 97.25 80 PRO A C 1
ATOM 607 O O . PRO A 1 80 ? -6.959 -1.188 5.056 1.00 97.25 80 PRO A O 1
ATOM 610 N N . ALA A 1 81 ? -6.738 -3.253 5.889 1.00 96.56 81 ALA A N 1
ATOM 611 C CA . ALA A 1 81 ? -6.669 -2.810 7.283 1.00 96.56 81 ALA A CA 1
ATOM 612 C C . ALA A 1 81 ? -5.310 -2.171 7.617 1.00 96.56 81 ALA A C 1
ATOM 614 O O . ALA A 1 81 ? -5.228 -1.265 8.443 1.00 96.56 81 ALA A O 1
ATOM 615 N N . ALA A 1 82 ? -4.243 -2.649 6.977 1.00 97.62 82 ALA A N 1
ATOM 616 C CA . ALA A 1 82 ? -2.896 -2.112 7.102 1.00 97.62 82 ALA A CA 1
ATOM 617 C C . ALA A 1 82 ? -2.107 -2.335 5.812 1.00 97.62 82 ALA A C 1
ATOM 619 O O . ALA A 1 82 ? -2.435 -3.229 5.023 1.00 97.62 82 ALA A O 1
ATOM 620 N N . ILE A 1 83 ? -1.040 -1.559 5.641 1.00 98.06 83 ILE A N 1
ATOM 621 C CA . ILE A 1 83 ? -0.059 -1.727 4.571 1.00 98.06 83 ILE A CA 1
ATOM 622 C C . ILE A 1 83 ? 1.355 -1.815 5.129 1.00 98.06 83 ILE A C 1
ATOM 624 O O . ILE A 1 83 ? 1.643 -1.229 6.162 1.00 98.06 83 ILE A O 1
ATOM 628 N N . GLU A 1 84 ? 2.258 -2.495 4.441 1.00 97.75 84 GLU A N 1
ATOM 629 C CA . GLU A 1 84 ? 3.691 -2.487 4.759 1.00 97.75 84 GLU A CA 1
ATOM 630 C C . GLU A 1 84 ? 4.484 -2.216 3.492 1.00 97.75 84 GLU A C 1
ATOM 632 O O . GLU A 1 84 ? 4.160 -2.766 2.439 1.00 97.75 84 GLU A O 1
ATOM 637 N N . ILE A 1 85 ? 5.502 -1.365 3.599 1.00 97.38 85 ILE A N 1
ATOM 638 C CA . ILE A 1 85 ? 6.378 -1.015 2.485 1.00 97.38 85 ILE A CA 1
ATOM 639 C C . ILE A 1 85 ? 7.757 -1.611 2.729 1.00 97.38 85 ILE A C 1
ATOM 641 O O . ILE A 1 85 ? 8.435 -1.275 3.706 1.00 97.38 85 ILE A O 1
ATOM 645 N N . GLU A 1 86 ? 8.178 -2.455 1.797 1.00 95.88 86 GLU A N 1
ATOM 646 C CA . GLU A 1 86 ? 9.510 -3.033 1.742 1.00 95.88 86 GLU A CA 1
ATOM 647 C C . GLU A 1 86 ? 10.194 -2.554 0.459 1.00 95.88 86 GLU A C 1
ATOM 649 O O . GLU A 1 86 ? 9.654 -2.655 -0.639 1.00 95.88 86 GLU A O 1
ATOM 654 N N . GLU A 1 87 ? 11.399 -2.009 0.576 1.00 89.81 87 GLU A N 1
ATOM 655 C CA . GLU A 1 87 ? 12.188 -1.614 -0.590 1.00 89.81 87 GLU A CA 1
ATOM 656 C C . GLU A 1 87 ? 13.636 -2.039 -0.354 1.00 89.81 87 GLU A C 1
ATOM 658 O O . GLU A 1 87 ? 14.336 -1.510 0.518 1.00 89.81 87 GLU A O 1
ATOM 663 N N . GLY A 1 88 ? 14.068 -3.041 -1.117 1.00 85.50 88 GLY A N 1
ATOM 664 C CA . GLY A 1 88 ? 15.450 -3.505 -1.115 1.00 85.50 88 GLY A CA 1
ATOM 665 C C . GLY A 1 88 ? 16.340 -2.584 -1.947 1.00 85.50 88 GLY A C 1
ATOM 666 O O . GLY A 1 88 ? 15.886 -1.979 -2.907 1.00 85.50 88 GLY A O 1
ATOM 667 N N . TYR A 1 89 ? 17.635 -2.520 -1.627 1.00 83.62 89 TYR A N 1
ATOM 668 C CA . TYR A 1 89 ? 18.606 -1.693 -2.366 1.00 83.62 89 TYR A CA 1
ATOM 669 C C . TYR A 1 89 ? 18.684 -2.002 -3.874 1.00 83.62 89 TYR A C 1
ATOM 671 O O . TYR A 1 89 ? 19.072 -1.139 -4.653 1.00 83.62 89 TYR A O 1
ATOM 679 N N . PHE A 1 90 ? 18.326 -3.224 -4.275 1.00 89.81 90 PHE A N 1
ATOM 680 C CA . PHE A 1 90 ? 18.333 -3.690 -5.667 1.00 89.81 90 PHE A CA 1
ATOM 681 C C . PHE A 1 90 ? 17.049 -4.439 -6.039 1.00 89.81 90 PHE A C 1
ATOM 683 O O . PHE A 1 90 ? 17.025 -5.175 -7.024 1.00 89.81 90 PHE A O 1
ATOM 690 N N . SER A 1 91 ? 16.003 -4.292 -5.227 1.00 89.88 91 SER A N 1
ATOM 691 C CA . SER A 1 91 ? 14.728 -4.972 -5.436 1.00 89.88 91 SER A CA 1
ATOM 692 C C . SER A 1 91 ? 13.658 -3.937 -5.757 1.00 89.88 91 SER A C 1
ATOM 694 O O . SER A 1 91 ? 13.731 -2.825 -5.232 1.00 89.88 91 SER A O 1
ATOM 696 N N . PRO A 1 92 ? 12.658 -4.281 -6.584 1.00 93.31 92 PRO A N 1
ATOM 697 C CA . PRO A 1 92 ? 11.513 -3.408 -6.787 1.00 93.31 92 PRO A CA 1
ATOM 698 C C . PRO A 1 92 ? 10.822 -3.103 -5.456 1.00 93.31 92 PRO A C 1
ATOM 700 O O . PRO A 1 92 ? 10.899 -3.880 -4.498 1.00 93.31 92 PRO A O 1
ATOM 703 N N . MET A 1 93 ? 10.135 -1.964 -5.408 1.00 94.69 93 MET A N 1
ATOM 704 C CA . MET A 1 93 ? 9.301 -1.603 -4.268 1.00 94.69 93 MET A CA 1
ATOM 705 C C . MET A 1 93 ? 8.191 -2.646 -4.105 1.00 94.69 93 MET A C 1
ATOM 707 O O . MET A 1 93 ? 7.441 -2.928 -5.045 1.00 94.69 93 MET A O 1
ATOM 711 N N . LEU A 1 94 ? 8.084 -3.192 -2.898 1.00 97.19 94 LEU A N 1
ATOM 712 C CA . LEU A 1 94 ? 7.041 -4.111 -2.483 1.00 97.19 94 LEU A CA 1
ATOM 713 C C . LEU A 1 94 ? 6.098 -3.403 -1.511 1.00 97.19 94 LEU A C 1
ATOM 715 O O . LEU A 1 94 ? 6.517 -2.740 -0.562 1.00 97.19 94 LEU A O 1
ATOM 719 N N . MET A 1 95 ? 4.803 -3.552 -1.753 1.00 98.00 95 MET A N 1
ATOM 720 C CA . MET A 1 95 ? 3.742 -3.061 -0.888 1.00 98.00 95 MET A CA 1
ATOM 721 C C . MET A 1 95 ? 2.834 -4.231 -0.517 1.00 98.00 95 MET A C 1
ATOM 723 O O . MET A 1 95 ? 2.258 -4.885 -1.380 1.00 98.00 95 MET A O 1
ATOM 727 N N . HIS A 1 96 ? 2.710 -4.517 0.772 1.00 98.25 96 HIS A N 1
ATOM 728 C CA . HIS A 1 96 ? 1.869 -5.597 1.276 1.00 98.25 96 HIS A CA 1
ATOM 729 C C . HIS A 1 96 ? 0.550 -5.031 1.776 1.00 98.25 96 HIS A C 1
ATOM 731 O O . HIS A 1 96 ? 0.552 -4.105 2.581 1.00 98.25 96 HIS A O 1
ATOM 737 N N . PHE A 1 97 ? -0.573 -5.586 1.330 1.00 98.44 97 PHE A N 1
ATOM 738 C CA . PHE A 1 97 ? -1.912 -5.238 1.810 1.00 98.44 97 PHE A CA 1
ATOM 739 C C . PHE A 1 97 ? -2.423 -6.323 2.749 1.00 98.44 97 PHE A C 1
ATOM 741 O O . PHE A 1 97 ? -2.521 -7.480 2.342 1.00 98.44 97 PHE A O 1
ATOM 748 N N . TYR A 1 98 ? -2.804 -5.948 3.972 1.00 98.12 98 TYR A N 1
ATOM 749 C CA . TYR A 1 98 ? -3.321 -6.869 4.986 1.00 98.12 98 TYR A CA 1
ATOM 750 C C . TYR A 1 98 ? -4.837 -6.750 5.138 1.00 98.12 98 TYR A C 1
ATOM 752 O O . TYR A 1 98 ? -5.353 -5.722 5.581 1.00 98.12 98 TYR A O 1
ATOM 760 N N . TYR A 1 99 ? -5.556 -7.834 4.851 1.00 97.62 99 TYR A N 1
ATOM 761 C CA . TYR A 1 99 ? -6.999 -7.958 5.056 1.00 97.62 99 TYR A CA 1
ATOM 762 C C . TYR A 1 99 ? -7.277 -8.845 6.268 1.00 97.62 99 TYR A C 1
ATOM 764 O O . TYR A 1 99 ? -7.516 -10.049 6.160 1.00 97.62 99 TYR A O 1
ATOM 772 N N . MET A 1 100 ? -7.250 -8.224 7.446 1.00 95.44 100 MET A N 1
ATOM 773 C CA . MET A 1 100 ? -7.311 -8.915 8.740 1.00 95.44 100 MET A CA 1
ATOM 774 C C . MET A 1 100 ? -8.580 -9.745 8.940 1.00 95.44 100 MET A C 1
ATOM 776 O O . MET A 1 100 ? -8.503 -10.842 9.491 1.00 95.44 100 MET A O 1
ATOM 780 N N . ASP A 1 101 ? -9.721 -9.268 8.442 1.00 95.50 101 ASP A N 1
ATOM 781 C CA . ASP A 1 101 ? -11.004 -9.970 8.563 1.00 95.50 101 ASP A CA 1
ATOM 782 C C . ASP A 1 101 ? -11.008 -11.303 7.806 1.00 95.50 101 ASP A C 1
ATOM 784 O O . ASP A 1 101 ? -11.663 -12.258 8.218 1.00 95.50 101 ASP A O 1
ATOM 788 N N . LYS A 1 102 ? -10.234 -11.376 6.717 1.00 96.69 102 LYS A N 1
ATOM 789 C CA . LYS A 1 102 ? -10.102 -12.565 5.866 1.00 96.69 102 LYS A CA 1
ATOM 790 C C . LYS A 1 102 ? -8.838 -13.370 6.164 1.00 96.69 102 LYS A C 1
ATOM 792 O O . LYS A 1 102 ? -8.702 -14.471 5.654 1.00 96.69 102 LYS A O 1
ATOM 797 N N . ARG A 1 103 ? -7.941 -12.845 7.009 1.00 97.00 103 ARG A N 1
ATOM 798 C CA . ARG A 1 103 ? -6.597 -13.392 7.277 1.00 97.00 103 ARG A CA 1
ATOM 799 C C . ARG A 1 103 ? -5.743 -13.545 6.013 1.00 97.00 103 ARG A C 1
ATOM 801 O O . ARG A 1 103 ? -4.884 -14.417 5.954 1.00 97.00 103 ARG A O 1
ATOM 808 N N . GLU A 1 104 ? -5.956 -12.661 5.041 1.00 98.06 104 GLU A N 1
ATOM 809 C CA . GLU A 1 104 ? -5.276 -12.683 3.744 1.00 98.06 104 GLU A CA 1
ATOM 810 C C . GLU A 1 104 ? -4.322 -11.494 3.579 1.00 98.06 104 GLU A C 1
ATOM 812 O O . GLU A 1 104 ? -4.615 -10.377 4.013 1.00 98.06 104 GLU A O 1
ATOM 817 N N . MET A 1 105 ? -3.223 -11.719 2.866 1.00 98.12 105 MET A N 1
ATOM 818 C CA . MET A 1 105 ? -2.277 -10.708 2.409 1.00 98.12 105 MET A CA 1
ATOM 819 C C . MET A 1 105 ? -2.146 -10.735 0.883 1.00 98.12 105 MET A C 1
ATOM 821 O O . MET A 1 105 ? -2.180 -11.800 0.267 1.00 98.12 105 MET A O 1
ATOM 825 N N . TYR A 1 106 ? -1.950 -9.566 0.277 1.00 98.56 106 TYR A N 1
ATOM 826 C CA . TYR A 1 106 ? -1.585 -9.423 -1.135 1.00 98.56 106 TYR A CA 1
ATOM 827 C C . TYR A 1 106 ? -0.272 -8.658 -1.244 1.00 98.56 106 TYR A C 1
ATOM 829 O O . TYR A 1 106 ? -0.067 -7.682 -0.524 1.00 98.56 106 TYR A O 1
ATOM 837 N N . ASN A 1 107 ? 0.596 -9.087 -2.156 1.00 98.12 107 ASN A N 1
ATOM 838 C CA . ASN A 1 107 ? 1.871 -8.435 -2.427 1.00 98.12 107 ASN A CA 1
ATOM 839 C C . ASN A 1 107 ? 1.760 -7.672 -3.742 1.00 98.12 107 ASN A C 1
ATOM 841 O O . ASN A 1 107 ? 1.403 -8.249 -4.768 1.00 98.12 107 ASN A O 1
ATOM 845 N N . PHE A 1 108 ? 2.099 -6.395 -3.703 1.00 98.06 108 PHE A N 1
ATOM 846 C CA . PHE A 1 108 ? 2.151 -5.510 -4.850 1.00 98.06 108 PHE A CA 1
ATOM 847 C C . PHE A 1 108 ? 3.610 -5.216 -5.147 1.00 98.06 108 PHE A C 1
ATOM 849 O O . PHE A 1 108 ? 4.318 -4.674 -4.305 1.00 98.06 108 PHE A O 1
ATOM 856 N N . GLU A 1 109 ? 4.062 -5.592 -6.334 1.00 97.38 109 GLU A N 1
ATOM 857 C CA . GLU A 1 109 ? 5.421 -5.341 -6.804 1.00 97.38 109 GLU A CA 1
ATOM 858 C C . GLU A 1 109 ? 5.384 -4.267 -7.883 1.00 97.38 109 GLU A C 1
ATOM 860 O O . GLU A 1 109 ? 4.646 -4.403 -8.863 1.00 97.38 109 GLU A O 1
ATOM 865 N N . LYS A 1 110 ? 6.145 -3.187 -7.689 1.00 95.31 110 LYS A N 1
ATOM 866 C CA . LYS A 1 110 ? 6.211 -2.088 -8.653 1.00 95.31 110 LYS A CA 1
ATOM 867 C C . LYS A 1 110 ? 7.278 -2.375 -9.704 1.00 95.31 110 LYS A C 1
ATOM 869 O O . LYS A 1 110 ? 8.466 -2.391 -9.387 1.00 95.31 110 LYS A O 1
ATOM 874 N N . LEU A 1 111 ? 6.849 -2.585 -10.945 1.00 93.56 111 LEU A N 1
ATOM 875 C CA . LEU A 1 111 ? 7.721 -2.707 -12.111 1.00 93.56 111 LEU A CA 1
ATOM 876 C C . LEU A 1 111 ? 7.460 -1.504 -13.017 1.00 93.56 111 LEU A C 1
ATOM 878 O O . LEU A 1 111 ? 6.366 -1.370 -13.567 1.00 93.56 111 LEU A O 1
ATOM 882 N N . ASP A 1 112 ? 8.448 -0.618 -13.120 1.00 89.31 112 ASP A N 1
ATOM 883 C CA . ASP A 1 112 ? 8.305 0.708 -13.726 1.00 89.31 112 ASP A CA 1
ATOM 884 C C . ASP A 1 112 ? 7.140 1.489 -13.074 1.00 89.31 112 ASP A C 1
ATOM 886 O O . ASP A 1 112 ? 7.213 1.838 -11.893 1.00 89.31 112 ASP A O 1
ATOM 890 N N . ASP A 1 113 ? 6.041 1.701 -13.801 1.00 88.00 113 ASP A N 1
ATOM 891 C CA . ASP A 1 113 ? 4.826 2.378 -13.321 1.00 88.00 113 ASP A CA 1
ATOM 892 C C . ASP A 1 113 ? 3.620 1.433 -13.165 1.00 88.00 113 ASP A C 1
ATOM 894 O O . ASP A 1 113 ? 2.486 1.869 -12.948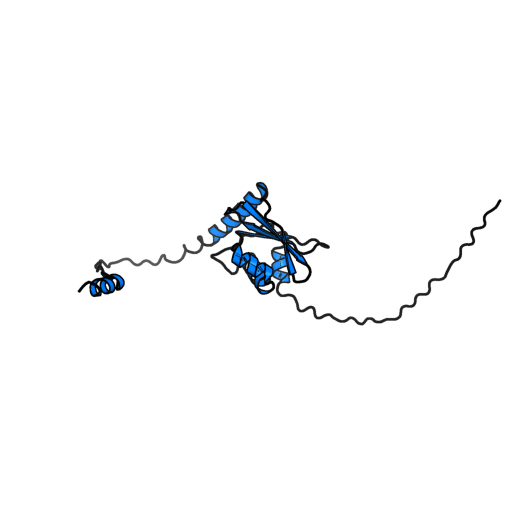 1.00 88.00 113 ASP A O 1
ATOM 898 N N . ILE A 1 114 ? 3.842 0.120 -13.262 1.00 93.19 114 ILE A N 1
ATOM 899 C CA . ILE A 1 114 ? 2.788 -0.893 -13.197 1.00 93.19 114 ILE A CA 1
ATOM 900 C C . ILE A 1 114 ? 2.916 -1.692 -11.899 1.00 93.19 114 ILE A C 1
ATOM 902 O O . ILE A 1 114 ? 3.990 -2.173 -11.537 1.00 93.19 114 ILE A O 1
ATOM 906 N N . TRP A 1 115 ? 1.789 -1.874 -11.210 1.00 96.94 115 TRP A N 1
ATOM 907 C CA . TRP A 1 115 ? 1.700 -2.755 -10.051 1.00 96.94 115 TRP A CA 1
ATOM 908 C C . TRP A 1 115 ? 1.336 -4.175 -10.477 1.00 96.94 115 TRP A C 1
ATOM 910 O O . TRP A 1 115 ? 0.279 -4.411 -11.064 1.00 96.94 115 TRP A O 1
ATOM 920 N N . VAL A 1 116 ? 2.193 -5.134 -10.134 1.00 97.56 116 VAL A N 1
ATOM 921 C CA . VAL A 1 116 ? 1.916 -6.565 -10.276 1.00 97.56 116 VAL A CA 1
ATOM 922 C C . VAL A 1 116 ? 1.386 -7.097 -8.951 1.00 97.56 116 VAL A C 1
ATOM 924 O O . VAL A 1 116 ? 2.064 -7.025 -7.929 1.00 97.56 116 VAL A O 1
ATOM 927 N N . ILE A 1 117 ? 0.172 -7.646 -8.974 1.00 98.12 117 ILE A N 1
ATOM 928 C CA . ILE A 1 117 ? -0.514 -8.160 -7.784 1.00 98.12 117 ILE A CA 1
ATOM 929 C C . ILE A 1 117 ? -0.269 -9.664 -7.661 1.00 98.12 117 ILE A C 1
ATOM 931 O O . ILE A 1 117 ? -0.514 -10.421 -8.601 1.00 98.12 117 ILE A O 1
ATOM 935 N N . LYS A 1 118 ? 0.174 -10.112 -6.487 1.00 98.19 118 LYS A N 1
ATOM 936 C CA . LYS A 1 118 ? 0.358 -11.525 -6.136 1.00 98.19 118 LYS A CA 1
ATOM 937 C C . LYS A 1 118 ? -0.449 -11.849 -4.879 1.00 98.19 118 LYS A C 1
ATOM 939 O O . LYS A 1 118 ? -0.425 -11.083 -3.918 1.00 98.19 118 LYS A O 1
ATOM 944 N N . GLY A 1 119 ? -1.133 -12.990 -4.873 1.00 96.75 119 GLY A N 1
ATOM 945 C CA . GLY A 1 119 ? -1.927 -13.464 -3.737 1.00 96.75 119 GLY A CA 1
ATOM 946 C C . GLY A 1 119 ? -3.313 -13.984 -4.146 1.00 96.75 119 GLY A C 1
ATOM 947 O O . GLY A 1 119 ? -3.580 -14.115 -5.344 1.00 96.75 119 GLY A O 1
ATOM 948 N N . PRO A 1 120 ? -4.196 -14.271 -3.171 1.00 97.94 120 PRO A N 1
ATOM 949 C CA . PRO A 1 120 ? -3.984 -14.095 -1.730 1.00 97.94 120 PRO A CA 1
ATOM 950 C C . PRO A 1 120 ? -2.931 -15.043 -1.141 1.00 97.94 120 PRO A C 1
ATOM 952 O O . PRO A 1 120 ? -2.715 -16.143 -1.644 1.00 97.94 120 PRO A O 1
ATOM 955 N N . PHE A 1 121 ? -2.318 -14.613 -0.043 1.00 98.00 121 PHE A N 1
ATOM 956 C CA . PHE A 1 121 ? -1.475 -15.417 0.841 1.00 98.00 121 PHE A CA 1
ATOM 957 C C . PHE A 1 121 ? -2.049 -15.405 2.259 1.00 98.00 121 PHE A C 1
ATOM 959 O O . PHE A 1 121 ? -2.676 -14.424 2.655 1.00 98.00 121 PHE A O 1
ATOM 966 N N . ASP A 1 122 ? -1.803 -16.450 3.044 1.00 97.88 122 ASP A N 1
ATOM 967 C CA . ASP A 1 122 ? -2.190 -16.463 4.457 1.00 97.88 122 ASP A CA 1
ATOM 968 C C . ASP A 1 122 ? -1.276 -15.547 5.287 1.00 97.88 122 ASP A C 1
ATOM 970 O O . ASP A 1 122 ? -0.057 -15.523 5.100 1.00 97.88 122 ASP A O 1
ATOM 974 N N . ILE A 1 123 ? -1.855 -14.796 6.230 1.00 95.62 123 ILE A N 1
ATOM 975 C CA . ILE A 1 123 ? -1.075 -13.980 7.171 1.00 95.62 123 ILE A CA 1
ATOM 976 C C . ILE A 1 123 ? -0.517 -14.876 8.282 1.00 95.62 123 ILE A C 1
ATOM 978 O O . ILE A 1 123 ? -1.274 -15.499 9.031 1.00 95.62 123 ILE A O 1
ATOM 982 N N . GLU A 1 124 ? 0.803 -14.866 8.457 1.00 94.50 124 GLU A N 1
ATOM 983 C CA . GLU A 1 124 ? 1.463 -15.524 9.587 1.00 94.50 124 GLU A CA 1
ATOM 984 C C . GLU A 1 124 ? 0.924 -15.015 10.936 1.00 94.50 124 GLU A C 1
ATOM 986 O O . GLU A 1 124 ? 0.683 -13.820 11.127 1.00 94.50 124 GLU A O 1
ATOM 991 N N . ALA A 1 125 ? 0.749 -15.914 11.909 1.00 91.62 125 ALA A N 1
ATOM 992 C CA . ALA A 1 125 ? 0.120 -15.585 13.193 1.00 91.62 125 ALA A CA 1
ATOM 993 C C . ALA A 1 125 ? 0.844 -14.460 13.965 1.00 91.62 125 ALA A C 1
ATOM 995 O O . ALA A 1 125 ? 0.203 -13.621 14.608 1.00 91.62 125 ALA A O 1
ATOM 996 N N . GLU A 1 126 ? 2.174 -14.411 13.874 1.00 90.50 126 GLU A N 1
ATOM 997 C CA . GLU A 1 126 ? 2.990 -13.346 14.464 1.00 90.50 126 GLU A CA 1
ATOM 998 C C . GLU A 1 126 ? 2.690 -11.991 13.808 1.00 90.50 126 GLU A C 1
ATOM 1000 O O . GLU A 1 126 ? 2.353 -11.016 14.489 1.00 90.50 126 GLU A O 1
ATOM 1005 N N . LYS A 1 127 ? 2.696 -11.953 12.471 1.00 89.81 127 LYS A N 1
ATOM 1006 C CA . LYS A 1 127 ? 2.401 -10.751 11.684 1.00 89.81 127 LYS A CA 1
ATOM 1007 C C . LYS A 1 127 ? 0.979 -10.249 11.931 1.00 89.81 127 LYS A C 1
ATOM 1009 O O . LYS A 1 127 ? 0.762 -9.052 12.103 1.00 89.81 127 LYS A O 1
ATOM 1014 N N . MET A 1 128 ? 0.021 -11.165 12.069 1.00 90.06 128 MET A N 1
ATOM 1015 C CA . MET A 1 128 ? -1.364 -10.854 12.427 1.00 90.06 128 MET A CA 1
ATOM 1016 C C . MET A 1 128 ? -1.459 -10.139 13.784 1.00 90.06 128 MET A C 1
ATOM 1018 O O . MET A 1 128 ? -2.227 -9.188 13.943 1.00 90.06 128 MET A O 1
ATOM 1022 N N . THR A 1 129 ? -0.664 -10.561 14.766 1.00 91.00 129 THR A N 1
ATOM 1023 C CA . THR A 1 129 ? -0.643 -9.916 16.085 1.00 91.00 129 THR A CA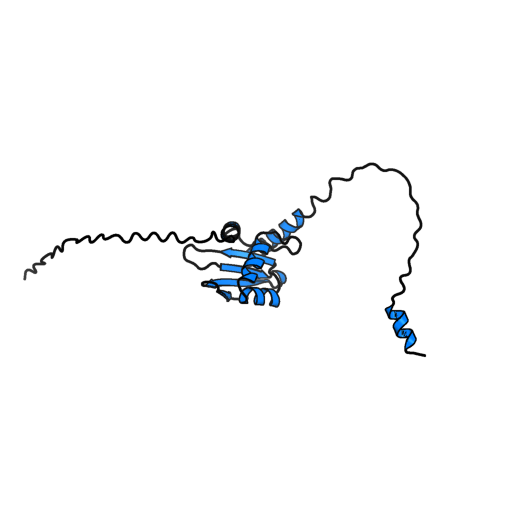 1
ATOM 1024 C C . THR A 1 129 ? -0.096 -8.496 15.985 1.00 91.00 129 THR A C 1
ATOM 1026 O O . THR A 1 129 ? -0.720 -7.573 16.510 1.00 91.00 129 THR A O 1
ATOM 1029 N N . LYS A 1 130 ? 0.999 -8.300 15.239 1.00 88.31 130 LYS A N 1
ATOM 1030 C CA . LYS A 1 130 ? 1.587 -6.975 14.998 1.00 88.31 130 LYS A CA 1
ATOM 1031 C C . LYS A 1 130 ? 0.589 -6.023 14.333 1.00 88.31 130 LYS A C 1
ATOM 1033 O O . LYS A 1 130 ? 0.304 -4.965 14.884 1.00 88.31 130 LYS A O 1
ATOM 1038 N N . VAL A 1 131 ? -0.041 -6.439 13.230 1.00 87.81 131 VAL A N 1
ATOM 1039 C CA . VAL A 1 131 ? -1.060 -5.630 12.532 1.00 87.81 131 VAL A CA 1
ATOM 1040 C C . VAL A 1 131 ? -2.215 -5.260 13.469 1.00 87.81 131 VAL A C 1
ATOM 1042 O O . VAL A 1 131 ? -2.705 -4.129 13.461 1.00 87.81 131 VAL A O 1
ATOM 1045 N N . ARG A 1 132 ? -2.658 -6.202 14.311 1.00 89.75 132 ARG A N 1
ATOM 1046 C CA . ARG A 1 132 ? -3.766 -5.973 15.245 1.00 89.75 132 ARG A CA 1
ATOM 1047 C C . ARG A 1 132 ? -3.419 -4.961 16.337 1.00 89.75 132 ARG A C 1
ATOM 1049 O O . ARG A 1 132 ? -4.310 -4.220 16.753 1.00 89.75 132 ARG A O 1
ATOM 1056 N N . LEU A 1 133 ? -2.177 -4.949 16.817 1.00 88.69 133 LEU A N 1
ATOM 1057 C CA . LEU A 1 133 ? -1.713 -3.981 17.813 1.00 88.69 133 LEU A CA 1
ATOM 1058 C C . LEU A 1 133 ? -1.665 -2.571 17.219 1.00 88.69 133 LEU A C 1
ATOM 1060 O O . LEU A 1 133 ? -2.264 -1.664 17.793 1.00 88.69 133 LEU A O 1
ATOM 1064 N N . GLU A 1 134 ? -1.083 -2.421 16.031 1.00 84.75 134 GLU A N 1
ATOM 1065 C CA . GLU A 1 134 ? -0.999 -1.136 15.320 1.00 84.75 134 GLU A CA 1
ATOM 1066 C C . GLU A 1 134 ? -2.389 -0.566 14.998 1.00 84.75 134 GLU A C 1
ATOM 1068 O O . GLU A 1 134 ? -2.697 0.593 15.274 1.00 84.75 134 GLU A O 1
ATOM 1073 N N . THR A 1 135 ? -3.301 -1.418 14.518 1.00 83.25 135 THR A N 1
ATOM 1074 C CA . THR A 1 135 ? -4.680 -1.004 14.201 1.00 83.25 135 THR A CA 1
ATOM 1075 C C . THR A 1 135 ? -5.466 -0.575 15.449 1.00 83.25 135 THR A C 1
ATOM 1077 O O . THR A 1 135 ? -6.375 0.252 15.364 1.00 83.25 135 THR A O 1
ATOM 1080 N N . ARG A 1 136 ? -5.152 -1.134 16.627 1.00 82.44 136 ARG A N 1
ATOM 1081 C CA . ARG A 1 136 ? -5.805 -0.768 17.896 1.00 82.44 136 ARG A CA 1
ATOM 1082 C C . ARG A 1 136 ? -5.223 0.498 18.511 1.00 82.44 136 ARG A C 1
ATOM 1084 O O . ARG A 1 136 ? -5.999 1.290 19.038 1.00 82.44 136 ARG A O 1
ATOM 1091 N N . GLY A 1 137 ? -3.905 0.691 18.435 1.00 76.44 137 GLY A N 1
ATOM 1092 C CA . GLY A 1 137 ? -3.228 1.870 18.982 1.00 76.44 137 GLY A CA 1
ATOM 1093 C C . GLY A 1 137 ? -3.803 3.176 18.432 1.00 76.44 137 GLY A C 1
ATOM 1094 O O . GLY A 1 137 ? -4.108 4.085 19.200 1.00 76.44 137 GLY A O 1
ATOM 1095 N N . ASN A 1 138 ? -4.089 3.218 17.128 1.00 63.56 138 ASN A N 1
ATOM 1096 C CA . ASN A 1 138 ? -4.645 4.406 16.476 1.00 63.56 138 ASN A CA 1
ATOM 1097 C C . ASN A 1 138 ? -6.061 4.790 16.936 1.00 63.56 138 ASN A C 1
ATOM 1099 O O . ASN A 1 138 ? -6.411 5.964 16.866 1.00 63.56 138 ASN A O 1
ATOM 1103 N N . ARG A 1 139 ? -6.878 3.852 17.440 1.00 63.75 139 ARG A N 1
ATOM 1104 C CA . ARG A 1 139 ? -8.239 4.180 17.916 1.00 63.75 139 ARG A CA 1
ATOM 1105 C C . ARG A 1 139 ? -8.256 4.898 19.260 1.00 63.75 139 ARG A C 1
ATOM 1107 O O . ARG A 1 139 ? -9.248 5.534 19.586 1.00 63.75 139 ARG A O 1
ATOM 1114 N N . ASN A 1 140 ? -7.188 4.776 20.044 1.00 58.31 140 ASN A N 1
ATOM 1115 C CA . ASN A 1 140 ? -7.128 5.375 21.375 1.00 58.31 140 ASN A CA 1
ATOM 1116 C C . ASN A 1 140 ? -6.626 6.828 21.348 1.00 58.31 140 ASN A C 1
ATOM 1118 O O . ASN A 1 140 ? -6.746 7.513 22.357 1.00 58.31 140 ASN A O 1
ATOM 1122 N N . LEU A 1 141 ? -6.089 7.308 20.218 1.00 57.28 141 LEU A N 1
ATOM 1123 C CA . LEU A 1 141 ? -5.653 8.703 20.069 1.00 57.28 141 LEU A CA 1
ATOM 1124 C C . LEU A 1 141 ? -6.813 9.673 19.792 1.00 57.28 141 LEU A C 1
ATOM 1126 O O . LEU A 1 141 ? -6.685 10.860 20.054 1.00 57.28 141 LEU A O 1
ATOM 1130 N N . THR A 1 142 ? -7.947 9.200 19.273 1.00 54.84 142 THR A N 1
ATOM 1131 C CA . THR A 1 142 ? -9.085 10.065 18.911 1.00 54.84 142 THR A CA 1
ATOM 1132 C C . THR A 1 142 ? -10.061 10.327 20.058 1.00 54.84 142 THR A C 1
ATOM 1134 O O . THR A 1 142 ? -10.956 11.154 19.908 1.00 54.84 142 THR A O 1
ATOM 1137 N N . THR A 1 143 ? -9.898 9.672 21.210 1.00 56.19 143 THR A N 1
ATOM 1138 C CA . THR A 1 143 ? -10.803 9.815 22.363 1.00 56.19 143 THR A CA 1
ATOM 1139 C C . THR A 1 143 ? -10.213 10.542 23.571 1.00 56.19 143 THR A C 1
ATOM 1141 O O . THR A 1 143 ? -10.986 10.850 24.476 1.00 56.19 143 THR A O 1
ATOM 1144 N N . SER A 1 144 ? -8.912 10.868 23.617 1.00 53.91 144 SER A N 1
ATOM 1145 C CA . SER A 1 144 ? -8.348 11.598 24.773 1.00 53.91 144 SER A CA 1
ATOM 1146 C C . SER A 1 144 ? -8.518 13.115 24.718 1.00 53.91 144 SER A C 1
ATOM 1148 O O . SER A 1 144 ? -8.504 13.748 25.767 1.00 53.91 144 SER A O 1
ATOM 1150 N N . ASP A 1 145 ? -8.739 13.702 23.540 1.00 55.12 145 ASP A N 1
ATOM 1151 C CA . ASP A 1 145 ? -8.696 15.167 23.382 1.00 55.12 145 ASP A CA 1
ATOM 1152 C C . ASP A 1 145 ? -10.090 15.822 23.364 1.00 55.12 145 ASP A C 1
ATOM 1154 O O . ASP A 1 145 ? -10.226 17.022 23.142 1.00 55.12 145 ASP A O 1
ATOM 1158 N N . ALA A 1 146 ? -11.145 15.047 23.636 1.00 56.66 146 ALA A N 1
ATOM 1159 C CA . ALA A 1 146 ? -12.522 15.542 23.734 1.00 56.66 146 ALA A CA 1
ATOM 1160 C C . ALA A 1 146 ? -13.016 15.735 25.185 1.00 56.66 146 ALA A C 1
ATOM 1162 O O . ALA A 1 146 ? -14.204 15.972 25.399 1.00 56.66 146 ALA A O 1
ATOM 1163 N N . GLN A 1 147 ? -12.136 15.639 26.188 1.00 52.91 147 GLN A N 1
ATOM 1164 C CA . GLN A 1 147 ? -12.480 15.860 27.599 1.00 52.91 147 GLN A CA 1
ATOM 1165 C C . GLN A 1 147 ? -11.530 16.846 28.290 1.00 52.91 147 GLN A C 1
ATOM 1167 O O . GLN A 1 147 ? -10.988 16.529 29.339 1.00 52.91 147 GLN A O 1
ATOM 1172 N N . ASP A 1 148 ? -11.344 18.051 27.751 1.00 59.22 148 ASP A N 1
ATOM 1173 C CA . ASP A 1 148 ? -10.970 19.186 28.607 1.00 59.22 148 ASP A CA 1
ATOM 1174 C C . ASP A 1 148 ? -11.282 20.523 27.925 1.00 59.22 148 ASP A C 1
ATOM 1176 O O . ASP A 1 148 ? -10.473 21.056 27.175 1.00 59.22 148 ASP A O 1
ATOM 1180 N N . THR A 1 149 ? -12.514 21.013 28.073 1.00 57.62 149 THR A N 1
ATOM 1181 C CA . THR A 1 149 ? -12.881 22.447 28.071 1.00 57.62 149 THR A CA 1
ATOM 1182 C C . THR A 1 149 ? -14.402 22.583 28.077 1.00 57.62 149 THR A C 1
ATOM 1184 O O . THR A 1 149 ? -15.018 23.060 27.127 1.00 57.62 149 THR A O 1
ATOM 1187 N N . THR A 1 150 ? -15.053 22.175 29.166 1.00 56.75 150 THR A N 1
ATOM 1188 C CA . THR A 1 150 ? -16.283 22.858 29.607 1.00 56.75 150 THR A CA 1
ATOM 1189 C C . THR A 1 150 ? -16.551 22.575 31.083 1.00 56.75 150 THR A C 1
ATOM 1191 O O . THR A 1 150 ? -17.526 21.935 31.454 1.00 56.75 150 THR A O 1
ATOM 1194 N N . GLU A 1 151 ? -15.685 23.094 31.951 1.00 55.66 151 GLU A N 1
ATOM 1195 C CA . GLU A 1 151 ? -16.110 23.481 33.297 1.00 55.66 151 GLU A CA 1
ATOM 1196 C C . GLU A 1 151 ? -16.414 24.987 33.245 1.00 55.66 151 GLU A C 1
ATOM 1198 O O . GLU A 1 151 ? -15.618 25.837 33.631 1.00 55.66 151 GLU A O 1
ATOM 1203 N N . VAL A 1 152 ? -17.552 25.330 32.634 1.00 58.97 152 VAL A N 1
ATOM 1204 C CA . VAL A 1 152 ? -18.191 26.633 32.837 1.00 58.97 152 VAL A CA 1
ATOM 1205 C C . VAL A 1 152 ? -19.429 26.360 33.667 1.00 58.97 152 VAL A C 1
ATOM 1207 O O . VAL A 1 152 ? -20.419 25.812 33.185 1.00 58.97 152 VAL A O 1
ATOM 1210 N N . ASP A 1 153 ? -19.319 26.732 34.937 1.00 66.38 153 ASP A N 1
ATOM 1211 C CA . ASP A 1 153 ? -20.419 26.928 35.865 1.00 66.38 153 ASP A CA 1
ATOM 1212 C C . ASP A 1 153 ? -21.600 27.605 35.153 1.00 66.38 153 ASP A C 1
ATOM 1214 O O . ASP A 1 153 ? -21.548 28.777 34.779 1.00 66.38 153 ASP A O 1
ATOM 1218 N N . THR A 1 154 ? -22.704 26.888 34.977 1.00 55.81 154 THR A N 1
ATOM 1219 C CA . THR A 1 154 ? -24.014 27.523 34.824 1.00 55.81 154 THR A CA 1
ATOM 1220 C C . THR A 1 154 ? -25.044 26.665 35.534 1.00 55.81 154 THR A C 1
ATOM 1222 O O . THR A 1 154 ? -25.615 25.714 35.001 1.00 55.81 154 THR A O 1
ATOM 1225 N N . LYS A 1 155 ? -25.249 27.021 36.802 1.00 59.50 155 LYS A N 1
ATOM 1226 C CA . LYS A 1 155 ? -26.478 26.729 37.523 1.00 59.50 155 LYS A CA 1
ATOM 1227 C C . LYS A 1 155 ? -27.677 27.333 36.787 1.00 59.50 155 LYS A C 1
ATOM 1229 O O . LYS A 1 155 ? -27.577 28.375 36.153 1.00 59.50 155 LYS A O 1
ATOM 1234 N N . GLU A 1 156 ? -28.809 26.701 37.068 1.00 60.84 156 GLU A N 1
ATOM 1235 C CA . GLU A 1 156 ? -30.181 27.197 36.968 1.00 60.84 156 GLU A CA 1
ATOM 1236 C C . GLU A 1 156 ? -30.956 26.998 35.661 1.00 60.84 156 GLU A C 1
ATOM 1238 O O . GLU A 1 156 ? -30.774 27.668 34.654 1.00 60.84 156 GLU A O 1
ATOM 1243 N N . ASN A 1 157 ? -31.972 26.144 35.836 1.00 59.81 157 ASN A N 1
ATOM 1244 C CA . ASN A 1 157 ? -33.337 26.293 35.351 1.00 59.81 157 ASN A CA 1
ATOM 1245 C C . ASN A 1 157 ? -33.525 26.295 33.839 1.00 59.81 157 ASN A C 1
ATOM 1247 O O . ASN A 1 157 ? -33.397 27.329 33.206 1.00 59.81 157 ASN A O 1
ATOM 1251 N N . ASN A 1 158 ? -34.030 25.174 33.306 1.00 49.91 158 ASN A N 1
ATOM 1252 C CA . ASN A 1 158 ? -35.236 25.208 32.475 1.00 49.91 158 ASN A CA 1
ATOM 1253 C C . ASN A 1 158 ? -35.905 23.828 32.362 1.00 49.91 158 ASN A C 1
ATOM 1255 O O . ASN A 1 158 ? -35.508 22.948 31.605 1.00 49.91 158 ASN A O 1
ATOM 1259 N N . LYS A 1 159 ? -36.998 23.682 33.114 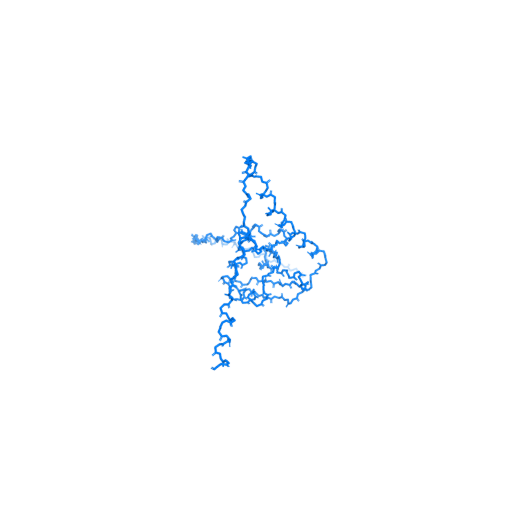1.00 63.91 159 LYS A N 1
ATOM 1260 C CA . LYS A 1 159 ? -38.063 22.704 32.893 1.00 63.91 159 LYS A CA 1
ATOM 1261 C C . LYS A 1 159 ? -38.873 23.177 31.680 1.00 63.91 159 LYS A C 1
ATOM 1263 O O . LYS A 1 159 ? -39.763 24.006 31.838 1.00 63.91 159 LYS A O 1
ATOM 1268 N N . ALA A 1 160 ? -38.585 22.664 30.486 1.00 56.69 160 ALA A N 1
ATOM 1269 C CA . ALA A 1 160 ? -39.355 22.978 29.283 1.00 56.69 160 ALA A CA 1
ATOM 1270 C C . ALA A 1 160 ? -39.692 21.709 28.480 1.00 56.69 160 ALA A C 1
ATOM 1272 O O . ALA A 1 160 ? -38.889 21.178 27.728 1.00 56.69 160 ALA A O 1
ATOM 1273 N N . ILE A 1 161 ? -40.914 21.229 28.725 1.00 58.34 161 ILE A N 1
ATOM 1274 C CA . ILE A 1 161 ? -41.916 20.780 27.746 1.00 58.34 161 ILE A CA 1
ATOM 1275 C C . ILE A 1 161 ? -41.383 19.945 26.568 1.00 58.34 161 ILE A C 1
ATOM 1277 O O . ILE A 1 161 ? -41.000 20.457 25.520 1.00 58.34 161 ILE A O 1
ATOM 1281 N N . ILE A 1 162 ? -41.528 18.628 26.707 1.00 56.44 162 ILE A N 1
ATOM 1282 C CA . ILE A 1 162 ? -41.513 17.668 25.601 1.00 56.44 162 ILE A CA 1
ATOM 1283 C C . ILE A 1 162 ? -42.760 17.928 24.739 1.00 56.44 162 ILE A C 1
ATOM 1285 O O . ILE A 1 162 ? -43.854 17.462 25.065 1.00 56.44 162 ILE A O 1
ATOM 1289 N N . LYS A 1 163 ? -42.620 18.671 23.636 1.00 58.44 163 LYS A N 1
ATOM 1290 C CA . LYS A 1 163 ? -43.563 18.570 22.516 1.00 58.44 163 LYS A CA 1
ATOM 1291 C C . LYS A 1 163 ? -43.118 17.399 21.649 1.00 58.44 163 LYS A C 1
ATOM 1293 O O . LYS A 1 163 ? -42.085 17.461 20.995 1.00 58.44 163 LYS A O 1
ATOM 1298 N N . LYS A 1 164 ? -43.901 16.319 21.679 1.00 57.19 164 LYS A N 1
ATOM 1299 C CA . LYS A 1 164 ? -43.829 15.245 20.686 1.00 57.19 164 LYS A CA 1
ATOM 1300 C C . LYS A 1 164 ? -44.250 15.831 19.342 1.00 57.19 164 LYS A C 1
ATOM 1302 O O . LYS A 1 164 ? -45.433 16.080 19.130 1.00 57.19 164 LYS A O 1
ATOM 1307 N N . GLU A 1 165 ? -43.286 16.070 18.469 1.00 62.44 165 GLU A N 1
ATOM 1308 C CA . GLU A 1 165 ? -43.548 16.334 17.062 1.00 62.44 165 GLU A CA 1
ATOM 1309 C C . GLU A 1 165 ? -43.759 14.979 16.383 1.00 62.44 165 GLU A C 1
ATOM 1311 O O . GLU A 1 165 ? -42.852 14.157 16.265 1.00 62.44 165 GLU A O 1
ATOM 1316 N N . THR A 1 166 ? -45.016 14.686 16.057 1.00 58.75 166 THR A N 1
ATOM 1317 C CA . THR A 1 166 ? -45.397 13.523 15.261 1.00 58.75 166 THR A CA 1
ATOM 1318 C C . THR A 1 166 ? -45.116 13.861 13.806 1.00 58.75 166 THR A C 1
ATOM 1320 O O . THR A 1 166 ? -45.954 14.451 13.128 1.00 58.75 166 THR A O 1
ATOM 1323 N N . THR A 1 167 ? -43.920 13.520 13.337 1.00 59.97 167 THR A N 1
ATOM 1324 C CA . THR A 1 167 ? -43.582 13.552 11.915 1.00 59.97 167 THR A CA 1
ATOM 1325 C C . THR A 1 167 ? -44.428 12.491 11.221 1.00 59.97 167 THR A C 1
ATOM 1327 O O . THR A 1 167 ? -44.216 11.293 11.401 1.00 59.97 167 THR A O 1
ATOM 1330 N N . SER A 1 168 ? -45.460 12.928 10.505 1.00 62.56 168 SER A N 1
ATOM 1331 C CA . SER A 1 168 ? -46.236 12.068 9.619 1.00 62.56 168 SER A CA 1
ATOM 1332 C C . SER A 1 168 ? -45.363 11.725 8.417 1.00 62.56 168 SER A C 1
ATOM 1334 O O . SER A 1 168 ? -44.876 12.605 7.711 1.00 62.56 168 SER A O 1
ATOM 1336 N N . ASP A 1 169 ? -45.118 10.432 8.237 1.00 73.31 169 ASP A N 1
ATOM 1337 C CA . ASP A 1 169 ? -44.316 9.901 7.144 1.00 73.31 169 ASP A CA 1
ATOM 1338 C C . ASP A 1 169 ? -45.092 10.085 5.822 1.00 73.31 169 ASP A C 1
ATOM 1340 O O . ASP A 1 169 ? -46.171 9.499 5.667 1.00 73.31 169 ASP A O 1
ATOM 1344 N N . PRO A 1 170 ? -44.591 10.868 4.847 1.00 72.19 170 PRO A N 1
ATOM 1345 C CA . PRO A 1 170 ? -45.317 11.176 3.608 1.00 72.19 170 PRO A CA 1
ATOM 1346 C C . PRO A 1 170 ? -45.586 9.934 2.739 1.00 72.19 170 PRO A C 1
ATOM 1348 O O . PRO A 1 170 ? -46.430 9.959 1.844 1.00 72.19 170 PRO A O 1
ATOM 1351 N N . ILE A 1 171 ? -44.902 8.823 3.022 1.00 71.69 171 ILE A N 1
ATOM 1352 C CA . ILE A 1 171 ? -45.087 7.545 2.330 1.00 71.69 171 ILE A CA 1
ATOM 1353 C C . ILE A 1 171 ? -46.426 6.893 2.717 1.00 71.69 171 ILE A C 1
ATOM 1355 O O . ILE A 1 171 ? -47.069 6.269 1.872 1.00 71.69 171 ILE A O 1
ATOM 1359 N N . VAL A 1 172 ? -46.899 7.082 3.955 1.00 68.75 172 VAL A N 1
ATOM 1360 C CA . VAL A 1 172 ? -48.172 6.498 4.417 1.00 68.75 172 VAL A CA 1
ATOM 1361 C C . VAL A 1 172 ? -49.376 7.220 3.794 1.00 68.75 172 VAL A C 1
ATOM 1363 O O . VAL A 1 172 ? -50.392 6.590 3.506 1.00 68.75 172 VAL A O 1
ATOM 1366 N N . GLU A 1 173 ? -49.262 8.518 3.495 1.00 71.38 173 GLU A N 1
ATOM 1367 C CA . GLU A 1 173 ? -50.331 9.279 2.830 1.00 71.38 173 GLU A CA 1
ATOM 1368 C C . GLU A 1 173 ? -50.462 8.942 1.332 1.00 71.38 173 GLU A C 1
ATOM 1370 O O . GLU A 1 173 ? -51.565 8.970 0.781 1.00 71.38 173 GLU A O 1
ATOM 1375 N N . ALA A 1 174 ? -49.365 8.552 0.674 1.00 73.62 174 ALA A N 1
ATOM 1376 C CA . ALA A 1 174 ? -49.383 8.160 -0.735 1.00 73.62 174 ALA A CA 1
ATOM 1377 C C . ALA A 1 174 ? -50.091 6.813 -0.978 1.00 73.62 174 ALA A C 1
ATOM 1379 O O . ALA A 1 174 ? -50.739 6.643 -2.010 1.00 73.62 174 ALA A O 1
ATOM 1380 N N . LEU A 1 175 ? -50.016 5.875 -0.028 1.00 69.81 175 LEU A N 1
ATOM 1381 C CA . LEU A 1 175 ? -50.646 4.556 -0.162 1.00 69.81 175 LEU A CA 1
ATOM 1382 C C . LEU A 1 175 ? -52.175 4.607 0.008 1.00 69.81 175 LEU A C 1
ATOM 1384 O O . LEU A 1 175 ? -52.889 3.921 -0.716 1.00 69.81 175 LEU A O 1
ATOM 1388 N N . ASN A 1 176 ? -52.698 5.497 0.857 1.00 69.50 176 ASN A N 1
ATOM 1389 C CA . ASN A 1 176 ? -54.146 5.623 1.090 1.00 69.50 176 ASN A CA 1
ATOM 1390 C C . ASN A 1 176 ? -54.928 6.299 -0.055 1.00 69.50 176 ASN A C 1
ATOM 1392 O O . ASN A 1 176 ? -56.156 6.336 -0.014 1.00 69.50 176 ASN A O 1
ATOM 1396 N N . ARG A 1 177 ? -54.260 6.840 -1.086 1.00 72.06 177 ARG A N 1
ATOM 1397 C CA . ARG A 1 177 ? -54.933 7.415 -2.271 1.00 72.06 177 ARG A CA 1
ATOM 1398 C C . ARG A 1 177 ? -55.217 6.407 -3.385 1.00 72.06 177 ARG A C 1
ATOM 1400 O O . ARG A 1 177 ? -55.874 6.775 -4.349 1.00 72.06 177 ARG A O 1
ATOM 1407 N N . ILE A 1 178 ? -54.717 5.178 -3.281 1.00 74.69 178 ILE A N 1
ATOM 1408 C CA . ILE A 1 178 ? -54.855 4.163 -4.339 1.00 74.69 178 ILE A CA 1
ATOM 1409 C C . ILE A 1 178 ? -56.084 3.260 -4.104 1.00 74.69 178 ILE A C 1
ATOM 1411 O O . ILE A 1 178 ? -56.543 2.606 -5.034 1.00 74.69 178 ILE A O 1
ATOM 1415 N N . GLU A 1 179 ? -56.659 3.255 -2.896 1.00 60.66 179 GLU A N 1
ATOM 1416 C CA . GLU A 1 179 ? -57.759 2.351 -2.511 1.00 60.66 179 GLU A CA 1
ATOM 1417 C C . GLU A 1 179 ? -59.172 2.981 -2.510 1.00 60.66 179 GLU A C 1
ATOM 1419 O O . GLU A 1 179 ? -60.111 2.335 -2.049 1.00 60.66 179 GLU A O 1
ATOM 1424 N N . ASN A 1 180 ? -59.358 4.193 -3.054 1.00 53.69 180 ASN A N 1
ATOM 1425 C CA . ASN A 1 180 ? -60.683 4.806 -3.276 1.00 53.69 180 ASN A CA 1
ATOM 1426 C C . ASN A 1 180 ? -60.930 5.143 -4.748 1.00 53.69 180 ASN A C 1
ATOM 1428 O O . ASN A 1 180 ? -60.027 5.753 -5.364 1.00 53.69 180 ASN A O 1
#

Sequence (180 aa):
MKLKFKSFLTPLIFISLAFSSCSVSNSEPNPNSGLIDKLKGQGPVALSADNPFIASNLLVERESEKSEVLKGFVNHRGLPAAIEIEEGYFSPMLMHFYYMDKREMYNFEKLDDIWVIKGPFDIEAEKMTKVRLETRGNRNLTTSDAQDTTEVDTKENNKAIIKKETTSDPIVEALNRIEN